Protein AF-A0A2K2A2J9-F1 (afdb_monomer_lite)

Organism: Populus trichocarpa (NCBI:txid3694)

Secondary structure (DSSP, 8-state):
--THHHHHHHHHHHHHHHHHHHHHHHHHHHHHHHHHHHHHHHHHHHHHHHHHHHHHHHTTPPPPHHHHHHHHHHHHHHHHHHHHHHHHHHHHS--

Radius of gyration: 24.43 Å; chains: 1; bounding box: 54×17×73 Å

Structure (mmCIF, N/CA/C/O backbone):
data_AF-A0A2K2A2J9-F1
#
_entry.id   AF-A0A2K2A2J9-F1
#
loop_
_atom_site.group_PDB
_atom_site.id
_atom_site.type_symbol
_atom_site.label_atom_id
_atom_site.label_alt_id
_atom_site.label_comp_id
_atom_site.label_asym_id
_atom_site.label_entity_id
_atom_site.label_seq_id
_atom_site.pdbx_PDB_ins_code
_atom_site.Cartn_x
_atom_site.Cartn_y
_atom_site.Cartn_z
_atom_site.occupancy
_atom_site.B_iso_or_equiv
_atom_site.auth_seq_id
_atom_site.auth_comp_id
_atom_site.auth_asym_id
_atom_site.auth_atom_id
_atom_site.pdbx_PDB_model_num
ATOM 1 N N . MET A 1 1 ? 41.374 1.033 -48.639 1.00 51.12 1 MET A N 1
ATOM 2 C CA . MET A 1 1 ? 40.440 1.873 -47.862 1.00 51.12 1 MET A CA 1
ATOM 3 C C . MET A 1 1 ? 39.463 0.936 -47.187 1.00 51.12 1 MET A C 1
ATOM 5 O O . MET A 1 1 ? 38.694 0.275 -47.875 1.00 51.12 1 MET A O 1
ATOM 9 N N . ASP A 1 2 ? 39.575 0.810 -45.869 1.00 62.69 2 ASP A N 1
ATOM 10 C CA . ASP A 1 2 ? 38.882 -0.206 -45.079 1.00 62.69 2 ASP A CA 1
ATOM 11 C C . ASP A 1 2 ? 37.429 0.203 -44.813 1.00 62.69 2 ASP A C 1
ATOM 13 O O . ASP A 1 2 ? 37.113 0.923 -43.867 1.00 62.69 2 ASP A O 1
ATOM 17 N N . ILE A 1 3 ? 36.534 -0.276 -45.680 1.00 60.38 3 ILE A N 1
ATOM 18 C CA . ILE A 1 3 ? 35.070 -0.077 -45.642 1.00 60.38 3 ILE A CA 1
ATOM 19 C C . ILE A 1 3 ? 34.449 -0.518 -44.298 1.00 60.38 3 ILE A C 1
ATOM 21 O O . ILE A 1 3 ? 33.350 -0.101 -43.941 1.00 60.38 3 ILE A O 1
ATOM 25 N N . VAL A 1 4 ? 35.164 -1.333 -43.521 1.00 66.25 4 VAL A N 1
ATOM 26 C CA . VAL A 1 4 ? 34.736 -1.875 -42.226 1.00 66.25 4 VAL A CA 1
ATOM 27 C C . VAL A 1 4 ? 34.810 -0.876 -41.067 1.00 66.25 4 VAL A C 1
ATOM 29 O O . VAL A 1 4 ? 34.012 -0.984 -40.139 1.00 66.25 4 VAL A O 1
ATOM 32 N N . SER A 1 5 ? 35.686 0.133 -41.110 1.00 73.94 5 SER A N 1
ATOM 33 C CA . SER A 1 5 ? 35.853 1.077 -39.989 1.00 73.94 5 SER A CA 1
ATOM 34 C C . SER A 1 5 ? 34.606 1.937 -39.706 1.00 73.94 5 SER A C 1
ATOM 36 O O . SER A 1 5 ? 34.218 2.052 -38.540 1.00 73.94 5 SER A O 1
ATOM 38 N N . PRO A 1 6 ? 33.903 2.486 -40.719 1.00 73.50 6 PRO A N 1
ATOM 39 C CA . PRO A 1 6 ? 32.630 3.177 -40.502 1.00 73.50 6 PRO A CA 1
ATOM 40 C C . PRO A 1 6 ? 31.516 2.250 -39.990 1.00 73.50 6 PRO A C 1
ATOM 42 O O . PRO A 1 6 ? 30.719 2.654 -39.145 1.00 73.50 6 PRO A O 1
ATOM 45 N N . LEU A 1 7 ? 31.473 0.997 -40.463 1.00 70.44 7 LEU A N 1
ATOM 46 C CA . LEU A 1 7 ? 30.475 0.005 -40.042 1.00 70.44 7 LEU A CA 1
ATOM 47 C C . LEU A 1 7 ? 30.645 -0.371 -38.564 1.00 70.44 7 LEU A C 1
ATOM 49 O O . LEU A 1 7 ? 29.660 -0.430 -37.831 1.00 70.44 7 LEU A O 1
ATOM 53 N N . ILE A 1 8 ? 31.889 -0.551 -38.108 1.00 75.69 8 ILE A N 1
ATOM 54 C CA . ILE A 1 8 ? 32.208 -0.826 -36.700 1.00 75.69 8 ILE A CA 1
ATOM 55 C C . ILE A 1 8 ? 31.753 0.336 -35.808 1.00 75.69 8 ILE A C 1
ATOM 57 O O . ILE A 1 8 ? 31.134 0.104 -34.770 1.00 75.69 8 ILE A O 1
ATOM 61 N N . GLY A 1 9 ? 31.987 1.585 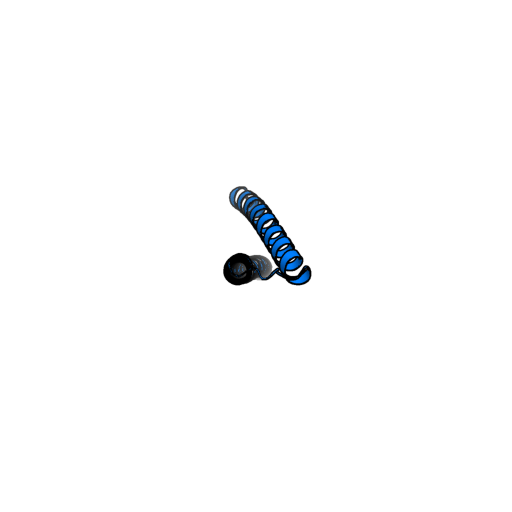-36.230 1.00 74.94 9 GLY A N 1
ATOM 62 C CA . GLY A 1 9 ? 31.533 2.771 -35.498 1.00 74.94 9 GLY A CA 1
ATOM 63 C C . GLY A 1 9 ? 30.007 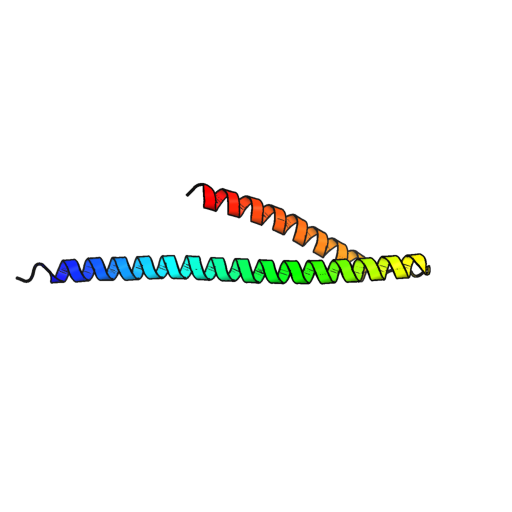2.855 -35.373 1.00 74.94 9 GLY A C 1
ATOM 64 O 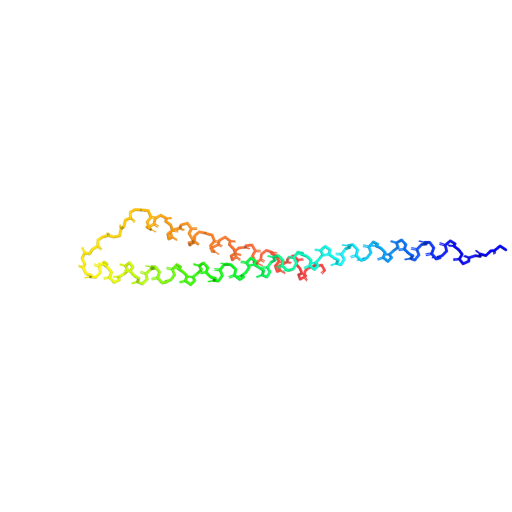O . GLY A 1 9 ? 29.488 3.147 -34.293 1.00 74.94 9 GLY A O 1
ATOM 65 N N . MET A 1 10 ? 29.281 2.536 -36.450 1.00 73.50 10 MET A N 1
ATOM 66 C CA . MET A 1 10 ? 27.814 2.510 -36.442 1.00 73.50 10 MET A CA 1
ATOM 67 C C . MET A 1 10 ? 27.255 1.406 -35.537 1.00 73.50 10 MET A C 1
ATOM 69 O O . MET A 1 10 ? 26.362 1.670 -34.731 1.00 73.50 10 MET A O 1
ATOM 73 N N . VAL A 1 11 ? 27.803 0.189 -35.616 1.00 78.31 11 VAL A N 1
ATOM 74 C CA . VAL A 1 11 ? 27.387 -0.934 -34.758 1.00 78.31 11 VAL A CA 1
ATOM 75 C C . VAL A 1 11 ? 27.669 -0.624 -33.288 1.00 78.31 11 VAL A C 1
ATOM 77 O O . VAL A 1 11 ? 26.802 -0.822 -32.441 1.00 78.31 11 VAL A O 1
ATOM 80 N N . HIS A 1 12 ? 28.839 -0.064 -32.978 1.00 80.44 12 HIS A N 1
ATOM 81 C CA . HIS A 1 12 ? 29.202 0.318 -31.615 1.00 80.44 12 HIS A CA 1
ATOM 82 C C . HIS A 1 12 ? 28.241 1.368 -31.030 1.00 80.44 12 HIS A C 1
ATOM 84 O O . HIS A 1 12 ? 27.763 1.219 -29.904 1.00 80.44 12 HIS A O 1
ATOM 90 N N . SER A 1 13 ? 27.894 2.394 -31.813 1.00 80.06 13 SER A N 1
ATOM 91 C CA . SER A 1 13 ? 26.929 3.425 -31.408 1.00 80.06 13 SER A CA 1
ATOM 92 C C . SER A 1 13 ? 25.530 2.850 -31.148 1.00 80.06 13 SER A C 1
ATOM 94 O O . SER A 1 13 ? 24.875 3.208 -30.159 1.00 80.06 13 SER A O 1
ATOM 96 N N . LEU A 1 14 ? 25.086 1.907 -31.984 1.00 81.00 14 LEU A N 1
ATOM 97 C CA . LEU A 1 14 ? 23.800 1.238 -31.810 1.00 81.00 14 LEU A CA 1
ATOM 98 C C . LEU A 1 14 ? 23.784 0.356 -30.553 1.00 81.00 14 LEU A C 1
ATOM 100 O O . LEU A 1 14 ? 22.815 0.403 -29.795 1.00 81.00 14 LEU A O 1
ATOM 104 N N . CYS A 1 15 ? 24.861 -0.389 -30.293 1.00 76.56 15 CYS A N 1
ATOM 105 C CA . CYS A 1 15 ? 25.001 -1.230 -2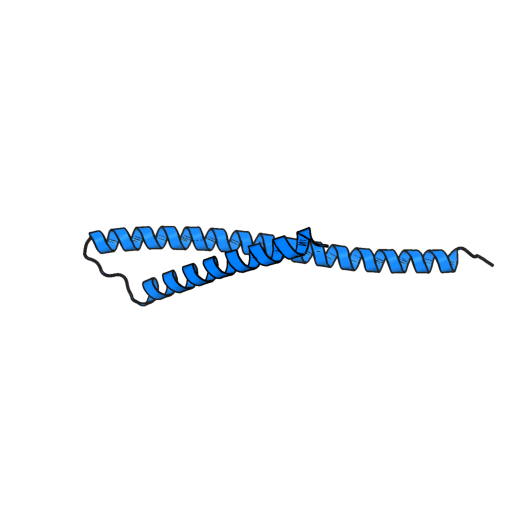9.104 1.00 76.56 15 CYS A CA 1
ATOM 106 C C . CYS A 1 15 ? 24.979 -0.413 -27.806 1.00 76.56 15 CYS A C 1
ATOM 108 O O . CYS A 1 15 ? 24.269 -0.787 -26.876 1.00 76.56 15 CYS A O 1
ATOM 110 N N . ILE A 1 16 ? 25.683 0.725 -27.745 1.00 83.00 16 ILE A N 1
ATOM 111 C CA . ILE A 1 16 ? 25.644 1.623 -26.575 1.00 83.00 16 ILE A CA 1
ATOM 112 C C . ILE A 1 16 ? 24.227 2.153 -26.353 1.00 83.00 16 ILE A C 1
ATOM 114 O O . ILE A 1 16 ? 23.721 2.140 -25.231 1.00 83.00 16 ILE A O 1
ATOM 118 N N . SER A 1 17 ? 23.566 2.584 -27.426 1.00 77.94 17 SER A N 1
ATOM 119 C CA . SER A 1 17 ? 22.204 3.116 -27.351 1.00 77.94 17 SER A CA 1
ATOM 120 C C . SER A 1 17 ? 21.202 2.054 -26.888 1.00 77.94 17 SER A C 1
ATOM 122 O O . SER A 1 17 ? 20.329 2.334 -26.066 1.00 77.94 17 SER A O 1
ATOM 124 N N . ALA A 1 18 ? 21.336 0.821 -27.381 1.00 78.25 18 ALA A N 1
ATOM 125 C CA . ALA A 1 18 ? 20.527 -0.311 -26.945 1.00 78.25 18 ALA A CA 1
ATOM 126 C C . ALA A 1 18 ? 20.800 -0.668 -25.476 1.00 78.25 18 ALA A C 1
ATOM 128 O O . ALA A 1 18 ? 19.853 -0.825 -24.709 1.00 78.25 18 ALA A O 1
ATOM 129 N N . ALA A 1 19 ? 22.068 -0.719 -25.062 1.00 77.56 19 ALA A N 1
ATOM 130 C CA . ALA A 1 19 ? 22.456 -0.985 -23.679 1.00 77.56 19 ALA A CA 1
ATOM 131 C C . ALA A 1 19 ? 21.912 0.078 -22.712 1.00 77.56 19 ALA A C 1
ATOM 133 O O . ALA A 1 19 ? 21.399 -0.268 -21.651 1.00 77.56 19 ALA A O 1
ATOM 134 N N . ALA A 1 20 ? 21.947 1.359 -23.092 1.00 83.31 20 ALA A N 1
ATOM 135 C CA . ALA A 1 20 ? 21.381 2.443 -22.293 1.00 83.31 20 ALA A CA 1
ATOM 136 C C . ALA A 1 20 ? 19.859 2.302 -22.130 1.00 83.31 20 ALA A C 1
ATOM 138 O O . ALA A 1 20 ? 19.344 2.448 -21.021 1.00 83.31 20 ALA A O 1
ATOM 139 N N . ARG A 1 21 ? 19.138 1.961 -23.209 1.00 77.38 21 ARG A N 1
ATOM 140 C CA . ARG A 1 21 ? 17.689 1.705 -23.138 1.00 77.38 21 ARG A CA 1
ATOM 141 C C . ARG A 1 21 ? 17.360 0.488 -22.279 1.00 77.38 21 ARG A C 1
ATOM 143 O O . ARG A 1 21 ? 16.469 0.575 -21.443 1.00 77.38 21 ARG A O 1
ATOM 150 N N . LEU A 1 22 ? 18.083 -0.618 -22.449 1.00 71.81 22 LEU A N 1
ATOM 151 C CA . LEU A 1 22 ? 17.884 -1.828 -21.648 1.00 71.81 22 LEU A CA 1
ATOM 152 C C . LEU A 1 22 ? 18.173 -1.570 -20.166 1.00 71.81 22 LEU A C 1
ATOM 154 O O . LEU A 1 22 ? 17.372 -1.948 -19.320 1.00 71.81 22 LEU A O 1
ATOM 158 N N . SER A 1 23 ? 19.260 -0.863 -19.853 1.00 76.19 23 SER A N 1
ATOM 159 C CA . SER A 1 23 ? 19.601 -0.466 -18.482 1.00 76.19 23 SER A CA 1
ATOM 160 C C . SER A 1 23 ? 18.515 0.410 -17.851 1.00 76.19 23 SER A C 1
ATOM 162 O O . SER A 1 23 ? 18.110 0.173 -16.714 1.00 76.19 23 SER A O 1
ATOM 164 N N . TYR A 1 24 ? 17.970 1.371 -18.606 1.00 74.44 24 TYR A N 1
ATOM 165 C CA . TYR A 1 24 ? 16.845 2.186 -18.146 1.00 74.44 24 TYR A CA 1
ATOM 166 C C . TYR A 1 24 ? 15.612 1.333 -17.823 1.00 74.44 24 TYR A C 1
ATOM 168 O O . TYR A 1 24 ? 15.034 1.496 -16.750 1.00 74.44 24 TYR A O 1
ATOM 176 N N . VAL A 1 25 ? 15.242 0.404 -18.711 1.00 74.56 25 VAL A N 1
ATOM 177 C CA . VAL A 1 25 ? 14.099 -0.501 -18.505 1.00 74.56 25 VAL A CA 1
ATOM 178 C C . VAL A 1 25 ? 14.309 -1.382 -17.273 1.00 74.56 25 VAL A C 1
ATOM 180 O O . VAL A 1 25 ? 13.437 -1.411 -16.411 1.00 74.56 25 VAL A O 1
ATOM 183 N N . VAL A 1 26 ? 15.474 -2.023 -17.132 1.00 74.75 26 VAL A N 1
ATOM 184 C CA . VAL A 1 26 ? 15.799 -2.873 -15.969 1.00 74.75 26 VAL A CA 1
ATOM 185 C C . VAL A 1 26 ? 15.756 -2.075 -14.665 1.00 74.75 26 VAL A C 1
ATOM 187 O O . VAL A 1 26 ? 15.194 -2.535 -13.677 1.00 74.75 26 VAL A O 1
ATOM 190 N N . ASN A 1 27 ? 16.304 -0.860 -14.649 1.00 79.31 27 ASN A N 1
ATOM 191 C CA . ASN A 1 27 ? 16.279 -0.013 -13.458 1.00 79.31 27 ASN A CA 1
ATOM 192 C C . ASN A 1 27 ? 14.854 0.438 -13.093 1.00 79.31 27 ASN A C 1
ATOM 194 O O . ASN A 1 27 ? 14.529 0.570 -11.916 1.00 79.31 27 ASN A O 1
ATOM 198 N N . VAL A 1 28 ? 13.991 0.693 -14.080 1.00 76.19 28 VAL A N 1
ATOM 199 C CA . VAL A 1 28 ? 12.576 0.999 -13.824 1.00 76.19 28 VAL A CA 1
ATOM 200 C C . VAL A 1 28 ? 11.852 -0.223 -13.255 1.00 76.19 28 VAL A C 1
ATOM 202 O O . VAL A 1 28 ? 11.134 -0.073 -12.270 1.00 76.19 28 VAL A O 1
ATOM 205 N N . ASP A 1 29 ? 12.089 -1.410 -13.811 1.00 75.88 29 ASP A N 1
ATOM 206 C CA . ASP A 1 29 ? 11.504 -2.676 -13.353 1.00 75.88 29 ASP A CA 1
ATOM 207 C C . ASP A 1 29 ? 11.881 -2.979 -11.892 1.00 75.88 29 ASP A C 1
ATOM 209 O O . ASP A 1 29 ? 11.015 -3.106 -11.028 1.00 75.88 29 ASP A O 1
ATOM 213 N N . GLN A 1 30 ? 13.174 -2.895 -11.561 1.00 79.56 30 GLN A N 1
ATOM 214 C CA . GLN A 1 30 ? 13.670 -3.057 -10.188 1.00 79.56 30 GLN A CA 1
ATOM 215 C C . GLN A 1 30 ? 13.042 -2.063 -9.200 1.00 79.56 30 GLN A C 1
ATOM 217 O O . GLN A 1 30 ? 12.770 -2.395 -8.043 1.00 79.56 30 GLN A O 1
ATOM 222 N N . ARG A 1 31 ? 12.799 -0.820 -9.634 1.00 76.38 31 ARG A N 1
ATOM 223 C CA . ARG A 1 31 ? 12.134 0.192 -8.802 1.00 76.38 31 ARG A CA 1
ATOM 224 C C . ARG A 1 31 ? 10.655 -0.123 -8.589 1.00 76.38 31 ARG A C 1
ATOM 226 O O . ARG A 1 31 ? 10.146 0.153 -7.504 1.00 76.38 31 ARG A O 1
ATOM 233 N N . ILE A 1 32 ? 9.976 -0.686 -9.588 1.00 81.81 32 ILE A N 1
ATOM 234 C CA . ILE A 1 32 ? 8.583 -1.138 -9.476 1.00 81.81 32 ILE A CA 1
ATOM 235 C C . ILE A 1 32 ? 8.485 -2.330 -8.515 1.00 81.81 32 ILE A C 1
ATOM 237 O O . ILE A 1 32 ? 7.596 -2.337 -7.661 1.00 81.81 32 ILE A O 1
ATOM 241 N N . ASP A 1 33 ? 9.413 -3.283 -8.580 1.00 79.75 33 ASP A N 1
ATOM 242 C CA . ASP A 1 33 ? 9.468 -4.429 -7.661 1.00 79.75 33 ASP A CA 1
ATOM 243 C C . ASP A 1 33 ? 9.720 -3.998 -6.213 1.00 79.75 33 ASP A C 1
ATOM 245 O O . ASP A 1 33 ? 9.036 -4.443 -5.283 1.00 79.75 33 ASP A O 1
ATOM 249 N N . SER A 1 34 ? 10.662 -3.073 -6.012 1.00 82.50 34 SER A N 1
ATOM 250 C CA . SER A 1 34 ? 10.934 -2.492 -4.695 1.00 82.50 34 SER A CA 1
ATOM 251 C C . SER A 1 34 ? 9.710 -1.757 -4.142 1.00 82.50 34 SER A C 1
ATOM 253 O O . SER A 1 34 ? 9.341 -1.957 -2.983 1.00 82.50 34 SER A O 1
ATOM 255 N N . LEU A 1 35 ? 9.029 -0.962 -4.975 1.00 83.12 35 LEU A N 1
ATOM 256 C CA . LEU A 1 35 ? 7.804 -0.266 -4.583 1.00 83.12 35 LEU A CA 1
ATOM 257 C C . LEU A 1 35 ? 6.670 -1.246 -4.249 1.00 83.12 35 LEU A C 1
ATOM 259 O O . LEU A 1 35 ? 5.964 -1.053 -3.262 1.00 83.12 35 LEU A O 1
ATOM 263 N N . SER A 1 36 ? 6.516 -2.312 -5.035 1.00 81.56 36 SER A N 1
ATOM 264 C CA . SER A 1 36 ? 5.513 -3.359 -4.801 1.00 81.56 36 SER A CA 1
ATOM 265 C C . SER A 1 36 ? 5.757 -4.085 -3.479 1.00 81.56 36 SER A C 1
ATOM 267 O O . SER A 1 36 ? 4.822 -4.308 -2.712 1.00 81.56 36 SER A O 1
ATOM 269 N N . THR A 1 37 ? 7.021 -4.383 -3.173 1.00 84.19 37 THR A N 1
ATOM 270 C CA . THR A 1 37 ? 7.424 -4.973 -1.890 1.00 84.19 37 THR A CA 1
ATOM 271 C C . THR A 1 37 ? 7.090 -4.041 -0.726 1.00 84.19 37 THR A C 1
ATOM 273 O O . THR A 1 37 ? 6.415 -4.453 0.216 1.00 84.19 37 THR A O 1
ATOM 276 N N . ALA A 1 38 ? 7.463 -2.761 -0.822 1.00 85.50 38 ALA A N 1
ATOM 277 C CA . ALA A 1 38 ? 7.167 -1.770 0.212 1.00 85.50 38 ALA A CA 1
ATOM 278 C C . ALA A 1 38 ? 5.655 -1.573 0.437 1.00 85.50 38 ALA A C 1
ATOM 280 O O . ALA A 1 38 ? 5.213 -1.397 1.573 1.00 85.50 38 ALA A O 1
ATOM 281 N N . LEU A 1 39 ? 4.844 -1.632 -0.626 1.00 86.31 39 LEU A N 1
ATOM 282 C CA . LEU A 1 39 ? 3.383 -1.571 -0.525 1.00 86.31 39 LEU A CA 1
ATOM 283 C C . LEU A 1 39 ? 2.793 -2.794 0.183 1.00 86.31 39 LEU A C 1
ATOM 285 O O . LEU A 1 39 ? 1.851 -2.639 0.958 1.00 86.31 39 LEU A O 1
ATOM 289 N N . ASN A 1 40 ? 3.333 -3.990 -0.055 1.00 83.94 40 ASN A N 1
ATOM 290 C CA . ASN A 1 40 ? 2.900 -5.194 0.656 1.00 83.94 40 ASN A CA 1
ATOM 291 C C . ASN A 1 40 ? 3.242 -5.112 2.151 1.00 83.94 40 ASN A C 1
ATOM 293 O O . ASN A 1 40 ? 2.377 -5.349 2.986 1.00 83.94 40 ASN A O 1
ATOM 297 N N . GLU A 1 41 ? 4.446 -4.659 2.506 1.00 88.44 41 GLU A N 1
ATOM 298 C CA . GLU A 1 41 ? 4.798 -4.441 3.916 1.00 88.44 41 GLU A CA 1
ATOM 299 C C . GLU A 1 41 ? 3.908 -3.386 4.591 1.00 88.44 41 GLU A C 1
ATOM 301 O O . GLU A 1 41 ? 3.586 -3.486 5.779 1.00 88.44 41 GLU A O 1
ATOM 306 N N . LEU A 1 42 ? 3.522 -2.341 3.852 1.00 89.44 42 LEU A N 1
ATOM 307 C CA . LEU A 1 42 ? 2.633 -1.300 4.357 1.00 89.44 42 LEU A CA 1
ATOM 308 C C . LEU A 1 42 ? 1.212 -1.839 4.597 1.00 89.44 42 LEU A C 1
ATOM 310 O O . LEU A 1 42 ? 0.622 -1.523 5.633 1.00 89.44 42 LEU A O 1
ATOM 314 N N . LYS A 1 43 ? 0.710 -2.693 3.694 1.00 85.06 43 LYS A N 1
ATOM 315 C CA . LYS A 1 43 ? -0.557 -3.428 3.844 1.00 85.06 43 LYS A CA 1
ATOM 316 C C . LYS A 1 43 ? -0.566 -4.290 5.096 1.00 85.06 43 LYS A C 1
ATOM 318 O O . LYS A 1 43 ? -1.488 -4.175 5.900 1.00 85.06 43 LYS A O 1
ATOM 323 N N . ASP A 1 44 ? 0.482 -5.085 5.294 1.00 88.44 44 ASP A N 1
ATOM 324 C CA . ASP A 1 44 ? 0.596 -5.970 6.454 1.00 88.44 44 ASP A CA 1
ATOM 325 C C . ASP A 1 44 ? 0.564 -5.167 7.763 1.00 88.44 44 ASP A C 1
ATOM 327 O O . ASP A 1 44 ? -0.204 -5.469 8.680 1.00 88.44 44 ASP A O 1
ATOM 331 N N . LYS A 1 45 ? 1.328 -4.064 7.829 1.00 87.62 45 LYS A N 1
ATOM 332 C CA . LYS A 1 45 ? 1.336 -3.159 8.993 1.00 87.62 45 LYS A CA 1
ATOM 333 C C . LYS A 1 45 ? -0.023 -2.510 9.238 1.00 87.62 45 LYS A C 1
ATOM 335 O O . LYS A 1 45 ? -0.423 -2.361 10.396 1.00 87.62 45 LYS A O 1
ATOM 340 N N . ARG A 1 46 ? -0.726 -2.100 8.178 1.00 89.88 46 ARG A N 1
ATOM 341 C CA . ARG A 1 46 ? -2.077 -1.543 8.290 1.00 89.88 46 ARG A CA 1
ATOM 342 C C . ARG A 1 46 ? -3.047 -2.582 8.832 1.00 89.88 46 ARG A C 1
ATOM 344 O O . ARG A 1 46 ? -3.777 -2.268 9.767 1.00 89.88 46 ARG A O 1
ATOM 351 N N . ASP A 1 47 ? -3.035 -3.795 8.295 1.00 87.31 47 ASP A N 1
ATOM 352 C CA . ASP A 1 47 ? -3.944 -4.864 8.710 1.00 87.31 47 ASP A CA 1
ATOM 353 C C . ASP A 1 47 ? -3.715 -5.252 10.175 1.00 87.31 47 ASP A C 1
ATOM 355 O O . ASP A 1 47 ? -4.666 -5.390 10.946 1.00 87.31 47 ASP A O 1
ATOM 359 N N . ASP A 1 48 ? -2.457 -5.336 10.602 1.00 89.38 48 ASP A N 1
ATOM 360 C CA . ASP A 1 48 ? -2.106 -5.582 12.000 1.00 89.38 48 ASP A CA 1
ATOM 361 C C . ASP A 1 48 ? -2.569 -4.467 12.934 1.00 89.38 48 ASP A C 1
ATOM 363 O O . ASP A 1 48 ? -3.096 -4.735 14.020 1.00 89.38 48 ASP A O 1
ATOM 367 N N . LEU A 1 49 ? -2.384 -3.208 12.534 1.00 86.25 49 LEU A N 1
ATOM 368 C CA . LEU A 1 49 ? -2.868 -2.073 13.312 1.00 86.25 49 LEU A CA 1
ATOM 369 C C . LEU A 1 49 ? -4.392 -2.040 13.361 1.00 86.25 49 LEU A C 1
ATOM 371 O O . LEU A 1 49 ? -4.940 -1.809 14.434 1.00 86.25 49 LEU A O 1
ATOM 375 N N . LYS A 1 50 ? -5.075 -2.343 12.258 1.00 84.88 50 LYS A N 1
ATOM 376 C CA . LYS A 1 50 ? -6.536 -2.417 12.204 1.00 84.88 50 LYS A CA 1
ATOM 377 C C . LYS A 1 50 ? -7.076 -3.460 13.182 1.00 84.88 50 LYS A C 1
ATOM 379 O O . LYS A 1 50 ? -7.901 -3.116 14.019 1.00 84.88 50 LYS A O 1
ATOM 384 N N . ARG A 1 51 ? -6.502 -4.670 13.207 1.00 90.12 51 ARG A N 1
ATOM 385 C CA . ARG A 1 51 ? -6.856 -5.708 14.199 1.00 90.12 51 ARG A CA 1
ATOM 386 C C . ARG A 1 51 ? -6.606 -5.261 15.641 1.00 90.12 51 ARG A C 1
ATOM 388 O O . ARG A 1 51 ? -7.370 -5.598 16.542 1.00 90.12 51 ARG A O 1
ATOM 395 N N . LYS A 1 52 ? -5.519 -4.522 15.898 1.00 86.00 52 LYS A N 1
ATOM 396 C CA . LYS A 1 52 ? -5.236 -3.973 17.238 1.00 86.00 52 LYS A CA 1
ATOM 397 C C . LYS A 1 52 ? -6.263 -2.919 17.643 1.00 86.00 52 LYS A C 1
ATOM 399 O O . LYS A 1 52 ? -6.684 -2.927 18.794 1.00 86.00 52 LYS A O 1
ATOM 404 N N . VAL A 1 53 ? -6.656 -2.049 16.714 1.00 84.88 53 VAL A N 1
ATOM 405 C CA . VAL A 1 53 ? -7.702 -1.045 16.935 1.00 84.88 53 VAL A CA 1
ATOM 406 C C . VAL A 1 53 ? -9.037 -1.717 17.216 1.00 84.88 53 VAL A C 1
ATOM 408 O O . VAL A 1 53 ? -9.652 -1.399 18.223 1.00 84.88 53 VAL A O 1
ATOM 411 N N . GLU A 1 54 ? -9.432 -2.697 16.407 1.00 88.31 54 GLU A N 1
ATOM 412 C CA . GLU A 1 54 ? -10.677 -3.448 16.599 1.00 88.31 54 GLU A CA 1
ATOM 413 C C . GLU A 1 54 ? -10.726 -4.126 17.976 1.00 88.31 54 GLU A C 1
ATOM 415 O O . GLU A 1 54 ? -11.726 -4.019 18.680 1.00 88.31 54 GLU A O 1
ATOM 420 N N . ARG A 1 55 ? -9.630 -4.763 18.417 1.00 87.88 55 ARG A N 1
ATOM 421 C CA . ARG A 1 55 ? -9.558 -5.337 19.773 1.00 87.88 55 ARG A CA 1
ATOM 422 C C . ARG A 1 55 ? -9.672 -4.280 20.869 1.00 87.88 55 ARG A C 1
ATOM 424 O O . ARG A 1 55 ? -10.417 -4.483 21.819 1.00 87.88 55 ARG A O 1
ATOM 431 N N . ALA A 1 56 ? -8.965 -3.161 20.730 1.00 83.12 56 ALA A N 1
ATOM 432 C CA . ALA A 1 56 ? -9.020 -2.077 21.705 1.00 83.12 56 ALA A CA 1
ATOM 433 C C . ALA A 1 56 ? -10.431 -1.469 21.799 1.00 83.12 56 ALA A C 1
ATOM 435 O O . ALA A 1 56 ? -10.909 -1.197 22.896 1.00 83.12 56 ALA A O 1
ATOM 436 N N . GLU A 1 57 ? -11.126 -1.313 20.670 1.00 86.88 57 GLU A N 1
ATOM 437 C CA . GLU A 1 57 ? -12.502 -0.806 20.634 1.00 86.88 57 GLU A CA 1
ATOM 438 C C . GLU A 1 57 ? -13.494 -1.786 21.280 1.00 86.88 57 GLU A C 1
ATOM 440 O O . GLU A 1 57 ? -14.386 -1.349 22.009 1.00 86.88 57 GLU A O 1
ATOM 445 N N . VAL A 1 58 ? -13.302 -3.100 21.110 1.00 90.12 58 VAL A N 1
ATOM 446 C CA . VAL A 1 58 ? -14.065 -4.135 21.840 1.00 90.12 58 VAL A CA 1
ATOM 447 C C . VAL A 1 58 ? -13.824 -4.058 23.352 1.00 90.12 58 VAL A C 1
ATOM 449 O O . VAL A 1 58 ? -14.749 -4.262 24.135 1.00 90.12 58 VAL A O 1
ATOM 452 N N . GLU A 1 59 ? -12.608 -3.712 23.775 1.00 89.38 59 GLU A N 1
ATOM 453 C CA . GLU A 1 59 ? -12.246 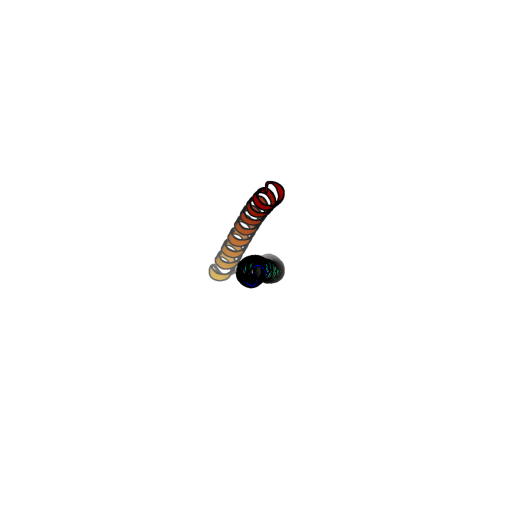-3.476 25.180 1.00 89.38 59 GLU A CA 1
ATOM 454 C C . GLU A 1 59 ? -12.726 -2.106 25.711 1.00 89.38 59 GLU A C 1
ATOM 456 O O . GLU A 1 59 ? -12.469 -1.758 26.864 1.00 89.38 59 GLU A O 1
ATOM 461 N N . GLY A 1 60 ? -13.441 -1.318 24.896 1.00 88.25 60 GLY A N 1
ATOM 462 C CA . GLY A 1 60 ? -13.974 -0.001 25.262 1.00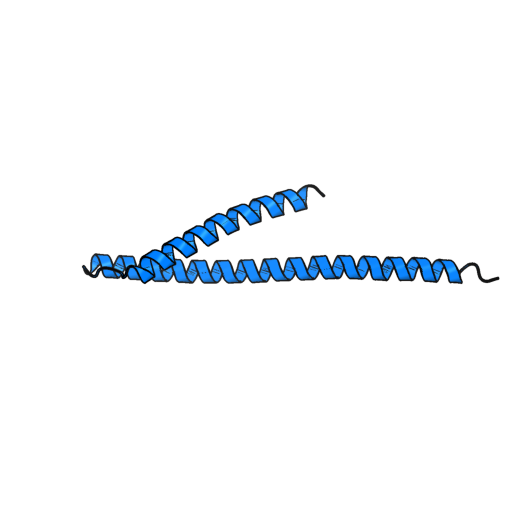 88.25 60 GLY A CA 1
ATOM 463 C C . GLY A 1 60 ? -12.953 1.139 25.185 1.00 88.25 60 GLY A C 1
ATOM 464 O O . GLY A 1 60 ? -13.245 2.265 25.594 1.00 88.25 60 GLY A O 1
ATOM 465 N N . LEU A 1 61 ? -11.757 0.880 24.654 1.00 85.19 61 LEU A N 1
ATOM 466 C CA . LEU A 1 61 ? -10.716 1.879 24.445 1.00 85.19 61 LEU A CA 1
ATOM 467 C C . LEU A 1 61 ? -10.907 2.558 23.087 1.00 85.19 61 LEU A C 1
ATOM 469 O O . LEU A 1 61 ? -11.120 1.917 22.064 1.00 85.19 61 LEU A O 1
ATOM 473 N N . THR A 1 62 ? -10.790 3.884 23.053 1.00 83.56 62 THR A N 1
ATOM 474 C CA . THR A 1 62 ? -10.901 4.638 21.797 1.00 83.56 62 THR A CA 1
ATOM 475 C C . THR A 1 62 ? -9.528 4.870 21.182 1.00 83.56 62 THR A C 1
ATOM 477 O O . THR A 1 62 ? -8.607 5.362 21.836 1.00 83.56 62 THR A O 1
ATOM 480 N N . CYS A 1 63 ? -9.398 4.568 19.893 1.00 79.00 63 CYS A N 1
ATOM 481 C CA . CYS A 1 63 ? -8.172 4.823 19.150 1.00 79.00 63 CYS A CA 1
ATOM 482 C C . CYS A 1 63 ? -7.938 6.326 18.900 1.00 79.00 63 CYS A C 1
ATOM 484 O O . CYS A 1 63 ? -8.882 7.087 18.668 1.00 79.00 63 CYS A O 1
ATOM 486 N N . THR A 1 64 ? -6.672 6.758 18.902 1.00 85.56 64 THR A N 1
ATOM 487 C CA . THR A 1 64 ? -6.314 8.171 18.714 1.00 85.56 64 THR A CA 1
ATOM 488 C C . THR A 1 64 ? -6.612 8.651 17.291 1.00 85.56 64 THR A C 1
ATOM 490 O O . THR A 1 64 ? -6.547 7.895 16.318 1.00 85.56 64 THR A O 1
ATOM 493 N N . SER A 1 65 ? -6.880 9.951 17.144 1.00 84.31 65 SER A N 1
ATOM 494 C CA . SER A 1 65 ? -7.087 10.586 15.834 1.00 84.31 65 SER A CA 1
ATOM 495 C C . SER A 1 65 ? -5.881 10.434 14.899 1.00 84.31 65 SER A C 1
ATOM 497 O O . SER A 1 65 ? -6.054 10.330 13.687 1.00 84.31 65 SER A O 1
ATOM 499 N N . GLN A 1 66 ? -4.663 10.360 15.448 1.00 79.31 66 GLN A N 1
ATOM 500 C CA . GLN A 1 66 ? -3.441 10.142 14.672 1.00 79.31 66 GLN A CA 1
ATOM 501 C C . GLN A 1 66 ? -3.415 8.762 14.012 1.00 79.31 66 GLN A C 1
ATOM 503 O O . GLN A 1 66 ? -3.086 8.662 12.830 1.00 79.31 66 GLN A O 1
ATOM 508 N N . VAL A 1 67 ? -3.793 7.712 14.748 1.00 81.31 67 VAL A N 1
ATOM 509 C CA . VAL A 1 67 ? -3.831 6.342 14.218 1.00 81.31 67 VAL A CA 1
ATOM 510 C C . VAL A 1 67 ? -4.945 6.202 13.184 1.00 81.31 67 VAL A C 1
ATOM 512 O O . VAL A 1 67 ? -4.695 5.678 12.102 1.00 81.31 67 VAL A O 1
ATOM 515 N N . LYS A 1 68 ? -6.134 6.758 13.452 1.00 81.94 68 LYS A N 1
ATOM 516 C CA . LYS A 1 68 ? -7.237 6.793 12.474 1.00 81.94 68 LYS A CA 1
ATOM 517 C C . LYS A 1 68 ? -6.829 7.511 11.185 1.00 81.94 68 LYS A C 1
ATOM 519 O O . LYS A 1 68 ? -7.029 6.991 10.093 1.00 81.94 68 LYS A O 1
ATOM 524 N N . GLY A 1 69 ? -6.187 8.674 11.309 1.00 84.81 69 GLY A N 1
ATOM 525 C CA . GLY A 1 69 ? -5.689 9.423 10.158 1.00 84.81 69 GLY A CA 1
ATOM 526 C C . GLY A 1 69 ? -4.578 8.695 9.396 1.00 84.81 69 GLY A C 1
ATOM 527 O O . GLY A 1 69 ? -4.506 8.807 8.177 1.00 84.81 69 GLY A O 1
ATOM 528 N N . TRP A 1 70 ? -3.707 7.952 10.086 1.00 90.75 70 TRP A N 1
ATOM 529 C CA . TRP A 1 70 ? -2.682 7.138 9.430 1.00 90.75 70 TRP A CA 1
ATOM 530 C C . TRP A 1 70 ? -3.299 5.980 8.641 1.00 90.75 70 TRP A C 1
ATOM 532 O O . TRP A 1 70 ? -2.946 5.815 7.477 1.00 90.75 70 TRP A O 1
ATOM 542 N N . LEU A 1 71 ? -4.258 5.250 9.224 1.00 86.12 71 LEU A N 1
ATOM 543 C CA . LEU A 1 71 ? -4.970 4.166 8.539 1.00 86.12 71 LEU A CA 1
ATOM 544 C C . LEU A 1 71 ? -5.644 4.664 7.254 1.00 86.12 71 LEU A C 1
ATOM 546 O O . LEU A 1 71 ? -5.440 4.064 6.204 1.00 86.12 71 LEU A O 1
ATOM 550 N N . GLN A 1 72 ? -6.344 5.804 7.317 1.00 87.81 72 GLN A N 1
ATOM 551 C CA . GLN A 1 72 ? -6.986 6.400 6.142 1.00 87.81 72 GLN A CA 1
ATOM 552 C C . GLN A 1 72 ? -5.976 6.723 5.033 1.00 87.81 72 GLN A C 1
ATOM 554 O O . GLN A 1 72 ? -6.171 6.338 3.886 1.00 87.81 72 GLN A O 1
ATOM 559 N N . ARG A 1 73 ? -4.858 7.382 5.371 1.00 87.94 73 ARG A N 1
ATOM 560 C CA . ARG A 1 73 ? -3.828 7.721 4.374 1.00 87.94 73 ARG A CA 1
ATOM 561 C C . ARG A 1 73 ? -3.226 6.482 3.715 1.00 87.94 73 ARG A C 1
ATOM 563 O O . ARG A 1 73 ? -2.908 6.523 2.532 1.00 87.94 73 ARG A O 1
ATOM 570 N N . VAL A 1 74 ? -3.042 5.398 4.468 1.00 85.94 74 VAL A N 1
ATOM 571 C CA . VAL A 1 74 ? -2.524 4.142 3.912 1.00 85.94 74 VAL A CA 1
ATOM 572 C C . VAL A 1 74 ? -3.546 3.489 2.980 1.00 85.94 74 VAL A C 1
ATOM 574 O O . VAL A 1 74 ? -3.174 3.063 1.889 1.00 85.94 74 VAL A O 1
ATOM 577 N N . GLU A 1 75 ? -4.828 3.469 3.353 1.00 85.75 75 GLU A N 1
ATOM 578 C CA . GLU A 1 75 ? -5.901 2.996 2.468 1.00 85.75 75 GLU A CA 1
ATOM 579 C C . GLU A 1 75 ? -5.962 3.809 1.160 1.00 85.75 75 GLU A C 1
ATOM 581 O O . GLU A 1 75 ? -6.080 3.226 0.077 1.00 85.75 75 GLU A O 1
ATOM 586 N N . ASP A 1 76 ? -5.785 5.131 1.231 1.00 86.88 76 ASP A N 1
ATOM 587 C CA . ASP A 1 76 ? -5.754 6.006 0.054 1.00 86.88 76 ASP A CA 1
ATOM 588 C C . ASP A 1 76 ? -4.561 5.690 -0.872 1.00 86.88 76 ASP A C 1
ATOM 590 O O . ASP A 1 76 ? -4.737 5.552 -2.088 1.00 86.88 76 ASP A O 1
ATOM 594 N N . ILE A 1 77 ? -3.358 5.516 -0.303 1.00 86.94 77 ILE A N 1
ATOM 595 C CA . ILE A 1 77 ? -2.130 5.157 -1.039 1.00 86.94 77 ILE A CA 1
ATOM 596 C C . ILE A 1 77 ? -2.292 3.812 -1.752 1.00 86.94 77 ILE A C 1
ATOM 598 O O . ILE A 1 77 ? -1.875 3.651 -2.903 1.00 86.94 77 ILE A O 1
ATOM 602 N N . GLU A 1 78 ? -2.909 2.829 -1.104 1.00 79.69 78 GLU A N 1
ATOM 603 C CA . GLU A 1 78 ? -3.151 1.528 -1.718 1.00 79.69 78 GLU A CA 1
ATOM 604 C C . GLU A 1 78 ? -4.155 1.599 -2.866 1.00 79.69 78 GLU A C 1
ATOM 606 O O . GLU A 1 78 ? -3.923 1.014 -3.929 1.00 79.69 78 GLU A O 1
ATOM 611 N N . ALA A 1 79 ? -5.251 2.339 -2.682 1.00 82.19 79 ALA A N 1
ATOM 612 C CA . ALA A 1 79 ? -6.241 2.548 -3.731 1.00 82.19 79 ALA A CA 1
ATOM 613 C C . ALA A 1 79 ? -5.623 3.248 -4.953 1.00 82.19 79 ALA A C 1
ATOM 615 O O . ALA A 1 79 ? -5.936 2.913 -6.100 1.00 82.19 79 ALA A O 1
ATOM 616 N N . GLU A 1 80 ? -4.720 4.201 -4.721 1.00 81.50 80 GLU A N 1
ATOM 617 C CA . GLU A 1 80 ? -3.981 4.877 -5.781 1.00 81.50 80 GLU A CA 1
ATOM 618 C C . GLU A 1 80 ? -2.972 3.947 -6.470 1.00 81.50 80 GLU A C 1
ATOM 620 O O . GLU A 1 80 ? -2.910 3.901 -7.700 1.00 81.50 80 GLU A O 1
ATOM 625 N N . SER A 1 81 ? -2.263 3.119 -5.707 1.00 72.50 81 SER A N 1
ATOM 626 C CA . SER A 1 81 ? -1.305 2.144 -6.241 1.00 72.50 81 SER A CA 1
ATOM 627 C C . SER A 1 81 ? -1.971 1.112 -7.160 1.00 72.50 81 SER A C 1
ATOM 629 O O . SER A 1 81 ? -1.447 0.791 -8.229 1.00 72.50 81 SER A O 1
ATOM 631 N N . VAL A 1 82 ? -3.175 0.643 -6.810 1.00 72.69 82 VAL A N 1
ATOM 632 C CA . VAL A 1 82 ? -3.983 -0.239 -7.673 1.00 72.69 82 VAL A CA 1
ATOM 633 C C . VAL A 1 82 ? -4.384 0.462 -8.977 1.00 72.69 82 VAL A C 1
ATOM 635 O O . VAL A 1 82 ? -4.391 -0.169 -10.039 1.00 72.69 82 VAL A O 1
ATOM 638 N N . ARG A 1 83 ? -4.687 1.769 -8.933 1.00 68.25 83 ARG A N 1
ATOM 639 C CA . ARG A 1 83 ? -4.966 2.558 -10.144 1.00 68.25 83 ARG A CA 1
ATOM 640 C C . ARG A 1 83 ? -3.734 2.661 -11.042 1.00 68.25 83 ARG A C 1
ATOM 642 O O . ARG A 1 83 ? -3.862 2.382 -12.234 1.00 68.25 83 ARG A O 1
ATOM 649 N N . TYR A 1 84 ? -2.563 2.994 -10.496 1.00 63.81 84 TYR A N 1
ATOM 650 C CA . TYR A 1 84 ? -1.332 3.095 -11.288 1.00 63.81 84 TYR A CA 1
ATOM 651 C C . TYR A 1 84 ? -0.921 1.759 -11.903 1.00 63.81 84 TYR A C 1
ATOM 653 O O . TYR A 1 84 ? -0.624 1.716 -13.093 1.00 63.81 84 TYR A O 1
ATOM 661 N N . CYS A 1 85 ? -0.995 0.653 -11.156 1.00 59.66 85 CYS A N 1
ATOM 662 C CA . CYS A 1 85 ? -0.662 -0.668 -11.692 1.00 59.66 85 CYS A CA 1
ATOM 663 C C . CYS A 1 85 ? -1.569 -1.043 -12.885 1.00 59.66 85 CYS A C 1
ATOM 665 O O . CYS A 1 85 ? -1.095 -1.517 -13.916 1.00 59.66 85 CYS A O 1
ATOM 667 N N . ARG A 1 86 ? -2.867 -0.706 -12.827 1.00 57.25 86 ARG A N 1
ATOM 668 C CA . ARG A 1 86 ? -3.804 -0.913 -13.948 1.00 57.25 86 ARG A CA 1
ATOM 669 C C . ARG A 1 86 ? -3.466 -0.064 -15.184 1.00 57.25 86 ARG A C 1
ATOM 671 O O . ARG A 1 86 ? -3.737 -0.498 -16.303 1.00 57.25 86 ARG A O 1
ATOM 678 N N . VAL A 1 87 ? -2.908 1.134 -15.003 1.00 57.22 87 VAL A N 1
ATOM 679 C CA . VAL A 1 87 ? -2.480 2.016 -16.104 1.00 57.22 87 VAL A CA 1
ATOM 680 C C . VAL A 1 87 ? -1.156 1.538 -16.705 1.00 57.22 87 VAL A C 1
ATOM 682 O O . VAL A 1 87 ? -1.060 1.437 -17.926 1.00 57.22 87 VAL A O 1
ATOM 685 N N . CYS A 1 88 ? -0.179 1.166 -15.874 1.00 52.88 88 CYS A N 1
ATOM 686 C CA . CYS A 1 88 ? 1.119 0.658 -16.326 1.00 52.88 88 CYS A CA 1
ATOM 687 C C . CYS A 1 88 ? 0.986 -0.662 -17.103 1.00 52.88 88 CYS A C 1
ATOM 689 O O . CYS A 1 88 ? 1.547 -0.779 -18.189 1.00 52.88 88 CYS A O 1
ATOM 691 N N . VAL A 1 89 ? 0.169 -1.615 -16.629 1.00 54.34 89 VAL A N 1
ATOM 692 C CA . VAL A 1 89 ? -0.088 -2.878 -17.355 1.00 54.34 89 VAL A CA 1
ATOM 693 C C . VAL A 1 89 ? -0.744 -2.617 -18.715 1.00 54.34 89 VAL A C 1
ATOM 695 O O . VAL A 1 89 ? -0.367 -3.227 -19.710 1.00 54.34 89 VAL A O 1
ATOM 698 N N . LYS A 1 90 ? -1.687 -1.668 -18.800 1.00 48.16 90 LYS A N 1
ATOM 699 C CA . LYS A 1 90 ? -2.302 -1.292 -20.084 1.00 48.16 90 LYS A CA 1
ATOM 700 C C . LYS A 1 90 ? -1.313 -0.646 -21.052 1.00 48.16 90 LYS A C 1
ATOM 702 O O . LYS A 1 90 ? -1.473 -0.824 -22.250 1.00 48.16 90 LYS A O 1
ATOM 707 N N . HIS A 1 91 ? -0.325 0.099 -20.564 1.00 44.09 91 HIS A N 1
ATOM 708 C CA . HIS A 1 91 ? 0.666 0.741 -21.428 1.00 44.09 91 HIS A CA 1
ATOM 709 C C . HIS A 1 91 ? 1.751 -0.239 -21.910 1.00 44.09 91 HIS A C 1
ATOM 711 O O . HIS A 1 91 ? 2.189 -0.121 -23.049 1.00 44.09 91 HIS A O 1
ATOM 717 N N . CYS A 1 92 ? 2.134 -1.232 -21.092 1.00 43.25 92 CYS A N 1
ATOM 718 C CA . CYS A 1 92 ? 3.107 -2.267 -21.473 1.00 43.25 92 CYS A CA 1
ATOM 719 C C . CYS A 1 92 ? 2.552 -3.350 -22.414 1.00 43.25 92 CYS A C 1
ATOM 721 O O . CYS A 1 92 ? 3.326 -3.953 -23.140 1.00 43.25 92 CYS A O 1
ATOM 723 N N . VAL A 1 93 ? 1.242 -3.628 -22.418 1.00 42.00 93 VAL A N 1
ATOM 724 C CA . VAL A 1 93 ? 0.642 -4.640 -23.323 1.00 42.00 93 VAL A CA 1
ATOM 725 C C . VAL A 1 93 ? 0.368 -4.080 -24.731 1.00 42.00 93 VAL A C 1
ATOM 727 O O . VAL A 1 93 ? 0.099 -4.838 -25.657 1.00 42.00 93 VAL A O 1
ATOM 730 N N . VAL A 1 94 ? 0.419 -2.755 -24.904 1.00 44.25 94 VAL A N 1
ATOM 731 C CA . VAL A 1 94 ? 0.010 -2.063 -26.144 1.00 44.25 94 VAL A CA 1
ATOM 732 C C . VAL A 1 94 ? 1.208 -1.493 -26.934 1.00 44.25 94 VAL A C 1
ATOM 734 O O . VAL A 1 94 ? 0.999 -0.908 -27.993 1.00 44.25 94 VAL A O 1
ATOM 737 N N . ASN A 1 95 ? 2.453 -1.692 -26.480 1.00 35.34 95 ASN A N 1
ATOM 738 C CA . ASN A 1 95 ? 3.675 -1.404 -27.254 1.00 35.34 95 ASN A CA 1
ATOM 739 C C . ASN A 1 95 ? 4.526 -2.656 -27.450 1.00 35.34 95 ASN A C 1
ATOM 741 O O . ASN A 1 95 ? 4.777 -3.342 -26.437 1.00 35.34 95 ASN A O 1
#

Foldseek 3Di:
DDPVPVVVVVVVVVVVVVVVVVVVVVVVVVVVVVVVVVLVVLVVVLVVLVVVQVVCVVVVHHDDPVNVVSSVVSVVVVVVVVVVVVVVVVVVVVD

pLDDT: mean 77.03, std 12.58, range [35.34, 90.75]

Sequence (95 aa):
MDIVSPLIGMVHSLCISAAARLSYVVNVDQRIDSLSTALNELKDKRDDLKRKVERAEVEGLTCTSQVKGWLQRVEDIEAESVRYCRVCVKHCVVN